Protein AF-A0A3A4UKY3-F1 (afdb_monomer)

Mean predicted aligned error: 6.94 Å

Solvent-accessible surface area (backbone atoms only — not comparable to full-atom values): 4841 Å² total; per-residue (Å²): 134,72,40,34,45,65,56,51,52,52,52,39,44,75,74,55,31,43,33,30,30,46,89,88,44,75,44,50,35,68,56,56,56,54,57,54,71,75,44,93,68,83,46,58,55,38,47,47,80,48,79,54,99,76,31,38,36,35,21,44,42,47,100,85,65,48,75,44,80,76,60,57,31,38,34,24,57,46,74,70,74,80,75,114

Radius of gyration: 12.24 Å; Cα contacts (8 Å, |Δi|>4): 139; chains: 1; bounding box: 30×27×33 Å

Sequence (84 aa):
MTTTYREALQHLYRQGYDILEDNGQTQPLQDALAVMSGSEDEGPEVVSEYEADGVQVITELDEEGYRKTPPLARVYKDEAYLRK

Secondary structure (DSSP, 8-state):
-PPPHHHHHHHHHHTT--EEEETTEEEEHHHHHHHTTT------S-EEEEEETTEEEEEEB-TTSPBPSS-SEEEESSGGGGG-

pLDDT: mean 77.95, std 10.89, range [49.38, 90.5]

Structure (mmCIF, N/CA/C/O backbone):
data_AF-A0A3A4UKY3-F1
#
_entry.id   AF-A0A3A4UKY3-F1
#
loop_
_atom_site.group_PDB
_atom_site.id
_atom_site.type_symbol
_atom_site.label_atom_id
_atom_site.label_alt_id
_atom_site.label_comp_id
_atom_site.label_asym_id
_atom_site.label_entity_id
_atom_site.label_seq_id
_atom_site.pdbx_PDB_ins_code
_atom_site.Cartn_x
_atom_site.Cartn_y
_atom_site.Cartn_z
_atom_site.occupancy
_atom_site.B_iso_or_equiv
_atom_site.auth_seq_id
_atom_site.auth_comp_id
_atom_site.auth_asym_id
_atom_site.auth_atom_id
_atom_site.pdbx_PDB_model_num
ATOM 1 N N . MET A 1 1 ? 11.935 -16.080 -4.640 1.00 49.38 1 MET A N 1
ATOM 2 C CA . MET A 1 1 ? 10.746 -15.636 -5.388 1.00 49.38 1 MET A CA 1
ATOM 3 C C . MET A 1 1 ? 10.726 -14.137 -5.239 1.00 49.38 1 MET A C 1
ATOM 5 O O . MET A 1 1 ? 10.646 -13.665 -4.114 1.00 49.38 1 MET A O 1
ATOM 9 N N . THR A 1 2 ? 10.998 -13.436 -6.328 1.00 58.78 2 THR A N 1
ATOM 10 C CA . THR A 1 2 ? 10.912 -11.983 -6.437 1.00 58.78 2 THR A CA 1
ATOM 11 C C . THR A 1 2 ? 9.435 -11.646 -6.621 1.00 58.78 2 THR A C 1
ATOM 13 O O . THR A 1 2 ? 8.786 -12.218 -7.492 1.00 58.78 2 THR A O 1
ATOM 16 N N . THR A 1 3 ? 8.872 -10.854 -5.711 1.00 72.31 3 THR A N 1
ATOM 17 C CA . THR A 1 3 ? 7.491 -10.364 -5.812 1.00 72.31 3 THR A CA 1
ATOM 18 C C . THR A 1 3 ? 7.568 -8.991 -6.450 1.00 72.31 3 THR A C 1
ATOM 20 O O . THR A 1 3 ? 8.395 -8.190 -6.021 1.00 72.31 3 THR A O 1
ATOM 23 N N . THR A 1 4 ? 6.728 -8.707 -7.441 1.00 77.94 4 THR A N 1
ATOM 24 C CA . THR A 1 4 ? 6.667 -7.367 -8.040 1.00 77.94 4 THR A CA 1
ATOM 25 C C . THR A 1 4 ? 5.942 -6.378 -7.127 1.00 77.94 4 THR A C 1
ATOM 27 O O . THR A 1 4 ? 5.122 -6.763 -6.286 1.00 77.94 4 THR A O 1
ATOM 30 N N . TYR A 1 5 ? 6.184 -5.077 -7.319 1.00 79.50 5 TYR A N 1
ATOM 31 C CA . TYR A 1 5 ? 5.472 -4.024 -6.583 1.00 79.50 5 TYR A CA 1
ATOM 32 C C . TYR A 1 5 ? 3.946 -4.191 -6.649 1.00 79.50 5 TYR A C 1
ATOM 34 O O . TYR A 1 5 ? 3.261 -4.159 -5.627 1.00 79.50 5 TYR A O 1
ATOM 42 N N . ARG A 1 6 ? 3.411 -4.475 -7.841 1.00 82.25 6 ARG A N 1
ATOM 43 C CA . ARG A 1 6 ? 1.979 -4.719 -8.052 1.00 82.25 6 ARG A CA 1
ATOM 44 C C . ARG A 1 6 ? 1.472 -5.933 -7.280 1.00 82.25 6 ARG A C 1
ATOM 46 O O . ARG A 1 6 ? 0.397 -5.867 -6.687 1.00 82.25 6 ARG A O 1
ATOM 53 N N . GLU A 1 7 ? 2.206 -7.041 -7.298 1.00 83.81 7 GLU A N 1
ATOM 54 C CA . GLU A 1 7 ? 1.808 -8.249 -6.572 1.00 83.81 7 GLU A CA 1
ATOM 55 C C . GLU A 1 7 ? 1.802 -8.024 -5.062 1.00 83.81 7 GLU A C 1
ATOM 57 O O . GLU A 1 7 ? 0.858 -8.459 -4.401 1.00 83.81 7 GLU A O 1
ATOM 62 N N . ALA A 1 8 ? 2.784 -7.292 -4.527 1.00 83.31 8 ALA A N 1
ATOM 63 C CA . ALA A 1 8 ? 2.792 -6.898 -3.122 1.00 83.31 8 ALA A CA 1
ATOM 64 C C . ALA A 1 8 ? 1.559 -6.045 -2.791 1.00 83.31 8 ALA A C 1
ATOM 66 O O . ALA A 1 8 ? 0.807 -6.368 -1.876 1.00 83.31 8 ALA A O 1
ATOM 67 N N . LEU A 1 9 ? 1.261 -5.021 -3.593 1.00 86.00 9 LEU A N 1
ATOM 68 C CA . LEU A 1 9 ? 0.061 -4.198 -3.412 1.00 86.00 9 LEU A CA 1
ATOM 69 C C . LEU A 1 9 ? -1.235 -5.020 -3.484 1.00 86.00 9 LEU A C 1
ATOM 71 O O . LEU A 1 9 ? -2.132 -4.848 -2.661 1.00 86.00 9 LEU A O 1
ATOM 75 N N . GLN A 1 10 ? -1.336 -5.961 -4.422 1.00 87.69 10 GLN A N 1
ATOM 76 C CA . GLN A 1 10 ? -2.501 -6.834 -4.553 1.00 87.69 10 GLN A CA 1
ATOM 77 C C . GLN A 1 10 ? -2.634 -7.796 -3.365 1.00 87.69 10 GLN A C 1
ATOM 79 O O . GLN A 1 10 ? -3.746 -8.084 -2.909 1.00 87.69 10 GLN A O 1
ATOM 84 N N . HIS A 1 11 ? -1.512 -8.303 -2.860 1.00 86.94 11 HIS A N 1
ATOM 85 C CA . HIS A 1 11 ? -1.465 -9.144 -1.675 1.00 86.94 11 HIS A CA 1
ATOM 86 C C . HIS A 1 11 ? -1.926 -8.370 -0.434 1.00 86.94 11 HIS A C 1
ATOM 88 O O . HIS A 1 11 ? -2.750 -8.872 0.328 1.00 86.94 11 HIS A O 1
ATOM 94 N N . LEU A 1 12 ? -1.484 -7.123 -0.281 1.00 87.81 12 LEU A N 1
ATOM 95 C CA . LEU A 1 12 ? -1.905 -6.225 0.792 1.00 87.81 12 LEU A CA 1
ATOM 96 C C . LEU A 1 12 ? -3.391 -5.878 0.696 1.00 87.81 12 LEU A C 1
ATOM 98 O O . LEU A 1 12 ? -4.110 -5.978 1.688 1.00 87.81 12 LEU A O 1
ATOM 102 N N . TYR A 1 13 ? -3.894 -5.587 -0.501 1.00 88.56 13 TYR A N 1
ATOM 103 C CA . TYR A 1 13 ? -5.322 -5.347 -0.704 1.00 88.56 13 TYR A CA 1
ATOM 104 C C . TYR A 1 13 ? -6.168 -6.543 -0.250 1.00 88.56 13 TYR A C 1
ATOM 106 O O . TYR A 1 13 ? -7.150 -6.402 0.476 1.00 88.56 13 TYR A O 1
ATOM 114 N N . ARG A 1 14 ? -5.727 -7.764 -0.576 1.00 88.69 14 ARG A N 1
ATOM 115 C CA . ARG A 1 14 ? -6.379 -9.003 -0.119 1.00 88.69 14 ARG A CA 1
ATOM 116 C C . ARG A 1 14 ? -6.289 -9.235 1.389 1.00 88.69 14 ARG A C 1
ATOM 118 O O . ARG A 1 14 ? -7.138 -9.933 1.935 1.00 88.69 14 ARG A O 1
ATOM 125 N N . GLN A 1 15 ? -5.288 -8.668 2.053 1.00 87.25 15 GLN A N 1
ATOM 126 C CA . GLN A 1 15 ? -5.146 -8.704 3.509 1.00 87.25 15 GLN A CA 1
ATOM 127 C C . GLN A 1 15 ? -5.991 -7.637 4.227 1.00 87.25 15 GLN A C 1
ATOM 129 O O . GLN A 1 15 ? -6.012 -7.612 5.459 1.00 87.25 15 GLN A O 1
ATOM 134 N N . GLY A 1 16 ? -6.700 -6.779 3.485 1.00 88.06 16 GLY A N 1
ATOM 135 C CA . GLY A 1 16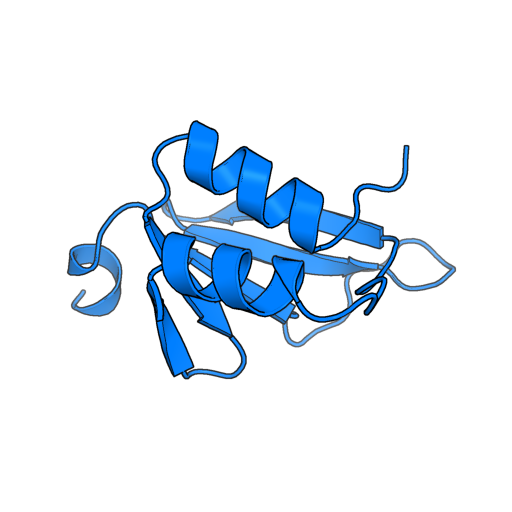 ? -7.536 -5.712 4.037 1.00 88.06 16 GLY A CA 1
ATOM 136 C C . GLY A 1 16 ? -6.798 -4.389 4.231 1.00 88.06 16 GLY A C 1
ATOM 137 O O . GLY A 1 16 ? -7.181 -3.606 5.095 1.00 88.06 16 GLY A O 1
ATOM 138 N N . TYR A 1 17 ? -5.718 -4.159 3.482 1.00 89.00 17 TYR A N 1
ATOM 139 C CA . TYR A 1 17 ? -5.122 -2.834 3.366 1.00 89.00 17 TYR A CA 1
ATOM 140 C C . TYR A 1 17 ? -5.837 -2.034 2.281 1.00 89.00 17 TYR A C 1
ATOM 142 O O . TYR A 1 17 ? -6.106 -2.570 1.210 1.00 89.00 17 TYR A O 1
ATOM 150 N N .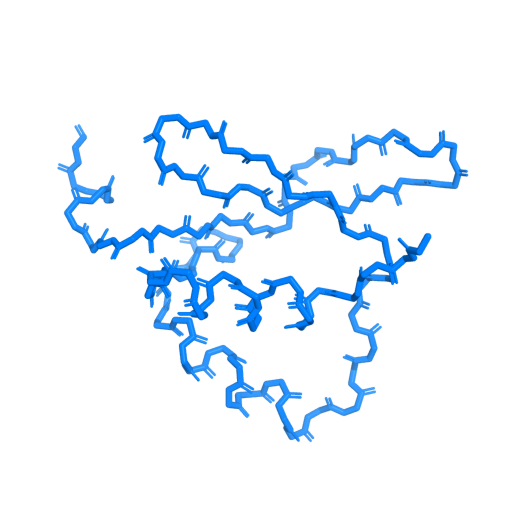 ASP A 1 18 ? -6.115 -0.760 2.542 1.00 90.00 18 ASP A N 1
ATOM 151 C CA . ASP A 1 18 ? -6.962 0.051 1.659 1.00 90.00 18 ASP A CA 1
ATOM 152 C C . ASP A 1 18 ? -6.292 1.349 1.205 1.00 90.00 18 ASP A C 1
ATOM 154 O O . ASP A 1 18 ? -6.674 1.912 0.185 1.00 90.00 18 ASP A O 1
ATOM 158 N N . ILE A 1 19 ? -5.253 1.810 1.906 1.00 90.50 19 ILE A N 1
ATOM 159 C CA . ILE A 1 19 ? -4.601 3.092 1.623 1.00 90.50 19 ILE A CA 1
ATOM 160 C C . ILE A 1 19 ? -3.140 2.871 1.265 1.00 90.50 19 ILE A C 1
ATOM 162 O O . ILE A 1 19 ? -2.411 2.249 2.030 1.00 90.50 19 ILE A O 1
ATOM 166 N N . LEU A 1 20 ? -2.709 3.417 0.134 1.00 90.00 20 LEU A N 1
ATOM 167 C CA . LEU A 1 20 ? -1.325 3.473 -0.319 1.00 90.00 20 LEU A CA 1
ATOM 168 C C . LEU A 1 20 ? -0.780 4.892 -0.132 1.00 90.00 20 LEU A C 1
ATOM 170 O O . LEU A 1 20 ? -1.384 5.844 -0.606 1.00 90.00 20 LEU A O 1
ATOM 174 N N . GLU A 1 21 ? 0.368 5.035 0.512 1.00 88.62 21 GLU A N 1
ATOM 175 C CA . GLU A 1 21 ? 1.197 6.237 0.527 1.00 88.62 21 GLU A CA 1
ATOM 176 C C . GLU A 1 21 ? 2.419 6.004 -0.353 1.00 88.62 21 GLU A C 1
ATOM 178 O O . GLU A 1 21 ? 3.322 5.254 0.019 1.00 88.62 21 GLU A O 1
ATOM 183 N N . ASP A 1 22 ? 2.447 6.666 -1.499 1.00 85.12 22 ASP A N 1
ATOM 184 C CA . ASP A 1 22 ? 3.558 6.660 -2.443 1.00 85.12 22 ASP A CA 1
ATOM 185 C C . ASP A 1 22 ? 4.166 8.066 -2.483 1.00 85.12 22 ASP A C 1
ATOM 187 O O . ASP A 1 22 ? 3.454 9.050 -2.681 1.00 85.12 22 ASP A O 1
ATOM 191 N N . ASN A 1 23 ? 5.468 8.189 -2.206 1.00 80.50 23 ASN A N 1
ATOM 192 C CA . ASN A 1 23 ? 6.173 9.482 -2.187 1.00 80.50 23 ASN A CA 1
ATOM 193 C C . ASN A 1 23 ? 5.492 10.587 -1.338 1.00 80.50 23 ASN A C 1
ATOM 195 O O . ASN A 1 23 ? 5.583 11.778 -1.640 1.00 80.50 23 ASN A O 1
ATOM 199 N N . GLY A 1 24 ? 4.811 10.207 -0.250 1.00 81.31 24 GLY A N 1
ATOM 200 C CA . GLY A 1 24 ? 4.081 11.130 0.629 1.00 81.31 24 GLY A CA 1
ATOM 201 C C . GLY A 1 24 ? 2.693 11.542 0.120 1.00 81.31 24 GLY A C 1
ATOM 202 O O . GLY A 1 24 ? 2.014 12.330 0.779 1.00 81.31 24 GLY A O 1
ATOM 203 N N . G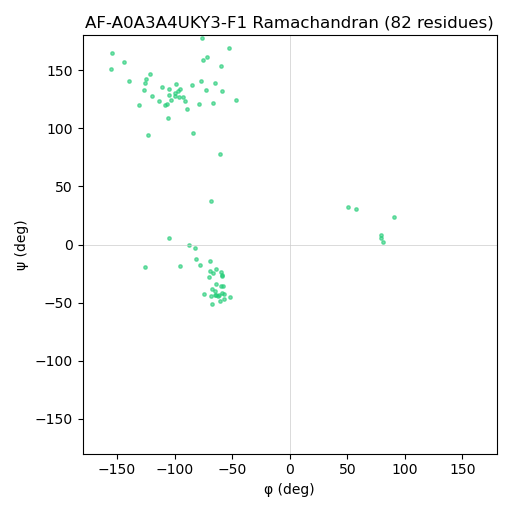LN A 1 25 ? 2.248 11.011 -1.019 1.00 84.56 25 GLN A N 1
ATOM 204 C CA . GLN A 1 25 ? 0.872 11.122 -1.484 1.00 84.56 25 GLN A CA 1
ATOM 205 C C . GLN A 1 25 ? 0.087 9.882 -1.080 1.00 84.56 25 GLN A C 1
ATOM 207 O O . GLN A 1 25 ? 0.487 8.762 -1.376 1.00 84.56 25 GLN A O 1
ATOM 212 N N . THR A 1 26 ? -1.050 10.088 -0.421 1.00 88.44 26 THR A N 1
ATOM 213 C CA . THR A 1 26 ? -1.958 9.010 -0.034 1.00 88.44 26 THR A CA 1
ATOM 214 C C . THR A 1 26 ? -3.077 8.871 -1.056 1.00 88.44 26 THR A C 1
ATOM 216 O O . THR A 1 26 ? -3.702 9.852 -1.459 1.00 88.44 26 THR A O 1
ATOM 219 N N . GLN A 1 27 ? -3.325 7.643 -1.488 1.00 89.25 27 GLN A N 1
ATOM 220 C CA . GLN A 1 27 ? -4.392 7.290 -2.413 1.00 89.25 27 GLN A CA 1
ATOM 221 C C . GLN A 1 27 ? -4.985 5.924 -2.051 1.00 89.25 27 GLN A C 1
ATOM 223 O O . GLN A 1 27 ? -4.313 5.109 -1.416 1.00 89.25 27 GLN A O 1
ATOM 228 N N . PRO A 1 28 ? -6.231 5.630 -2.453 1.00 90.44 28 PRO A N 1
ATOM 229 C CA . PRO A 1 28 ? -6.790 4.298 -2.286 1.00 90.44 28 PRO A CA 1
ATOM 230 C C . PRO A 1 28 ? -5.925 3.259 -3.009 1.00 90.44 28 PRO A C 1
ATOM 232 O O . PRO A 1 28 ? -5.591 3.416 -4.185 1.00 90.44 28 PRO A O 1
ATOM 235 N N . LEU A 1 29 ? -5.595 2.165 -2.329 1.00 88.88 29 LEU A N 1
ATOM 236 C CA . LEU A 1 29 ? -4.812 1.057 -2.871 1.00 88.88 29 LEU A CA 1
ATOM 237 C C . LEU A 1 29 ? -5.482 0.461 -4.115 1.00 88.88 29 LEU A C 1
ATOM 239 O O . LEU A 1 29 ? -4.809 0.118 -5.085 1.00 88.88 29 LEU A O 1
ATOM 243 N N . GLN A 1 30 ? -6.817 0.412 -4.124 1.00 88.69 30 GLN A N 1
ATOM 244 C CA . GLN A 1 30 ? -7.601 0.010 -5.294 1.00 88.69 30 GLN A CA 1
ATOM 245 C C . GLN A 1 30 ? -7.359 0.910 -6.518 1.00 88.69 30 GLN A C 1
ATOM 247 O O . GLN A 1 30 ? -7.342 0.418 -7.643 1.00 88.69 30 GLN A O 1
ATOM 252 N N . ASP A 1 31 ? -7.158 2.213 -6.303 1.00 88.94 31 ASP A N 1
ATOM 253 C CA . ASP A 1 31 ? -6.945 3.195 -7.367 1.00 88.94 31 ASP A CA 1
ATOM 254 C C . ASP A 1 31 ? -5.533 3.038 -7.936 1.00 88.94 31 ASP A C 1
ATOM 256 O O . ASP A 1 31 ? -5.354 2.931 -9.146 1.00 88.94 31 ASP A O 1
ATOM 260 N N . ALA A 1 32 ? -4.543 2.850 -7.056 1.00 85.81 32 ALA A N 1
ATOM 261 C CA . ALA A 1 32 ? -3.179 2.514 -7.456 1.00 85.81 32 ALA A CA 1
ATOM 262 C C . ALA A 1 32 ? -3.119 1.233 -8.311 1.00 85.81 32 ALA A C 1
ATOM 264 O O . ALA A 1 32 ? -2.517 1.224 -9.385 1.00 85.81 32 ALA A O 1
ATOM 265 N N . LEU A 1 33 ? -3.799 0.164 -7.881 1.00 86.12 33 LEU A N 1
ATOM 266 C CA . LEU A 1 33 ? -3.881 -1.100 -8.624 1.00 86.12 33 LEU A CA 1
ATOM 267 C C . LEU A 1 33 ? -4.603 -0.956 -9.975 1.00 86.12 33 LEU A C 1
ATOM 269 O O . LEU A 1 33 ? -4.258 -1.647 -10.942 1.00 86.12 33 LEU A O 1
ATOM 273 N N . ALA A 1 34 ? -5.602 -0.073 -10.054 1.00 85.12 34 ALA A N 1
ATOM 274 C CA . ALA A 1 34 ? -6.307 0.228 -11.294 1.00 85.12 34 ALA A CA 1
ATOM 275 C C . ALA A 1 34 ? -5.401 0.974 -12.286 1.00 85.12 34 ALA A C 1
ATOM 277 O O . ALA A 1 34 ? -5.340 0.587 -13.454 1.00 85.12 34 ALA A O 1
ATOM 278 N N . VAL A 1 35 ? -4.638 1.969 -11.818 1.00 81.81 35 VAL A N 1
ATOM 279 C CA . VAL A 1 35 ? -3.656 2.708 -12.632 1.00 81.81 35 VAL A CA 1
ATOM 280 C C . VAL A 1 35 ? -2.566 1.768 -13.160 1.00 81.81 35 VAL A C 1
ATOM 282 O O . VAL A 1 35 ? -2.262 1.779 -14.351 1.00 81.81 35 VAL A O 1
ATOM 285 N N . MET A 1 36 ? -2.052 0.871 -12.314 1.00 74.06 36 MET A N 1
ATOM 286 C CA . MET A 1 36 ? -1.036 -0.124 -12.694 1.00 74.06 36 MET A CA 1
ATOM 287 C C . MET A 1 36 ? -1.541 -1.213 -13.646 1.00 74.06 36 MET A C 1
ATOM 289 O O . MET A 1 36 ? -0.744 -1.944 -14.220 1.00 74.06 36 MET A O 1
ATOM 293 N N . SER A 1 37 ? -2.855 -1.366 -13.825 1.00 66.94 37 SER A N 1
ATOM 294 C CA . SER A 1 37 ? -3.384 -2.309 -14.818 1.00 66.94 37 SER A CA 1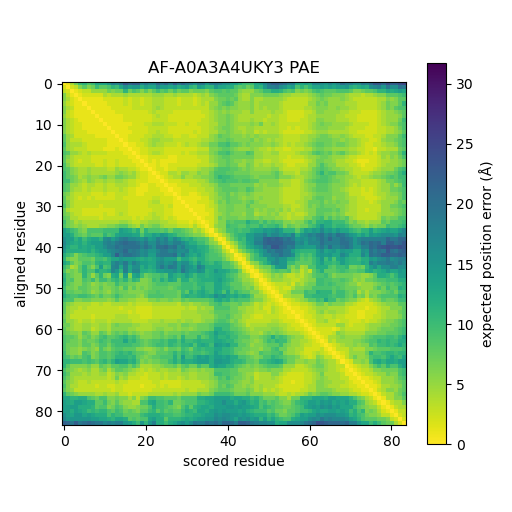
ATOM 295 C C . SER A 1 37 ? -3.306 -1.765 -16.249 1.00 66.94 37 SER A C 1
ATOM 297 O O . SER A 1 37 ? -3.419 -2.551 -17.186 1.00 66.94 37 SER A O 1
ATOM 299 N N . GLY A 1 38 ? -3.132 -0.449 -16.421 1.00 56.84 38 GLY A N 1
ATOM 300 C CA . GLY A 1 38 ? -3.024 0.205 -17.730 1.00 56.84 38 GLY A CA 1
ATOM 301 C C . GLY A 1 38 ? -1.591 0.417 -18.221 1.00 56.84 38 GLY A C 1
ATOM 302 O O . GLY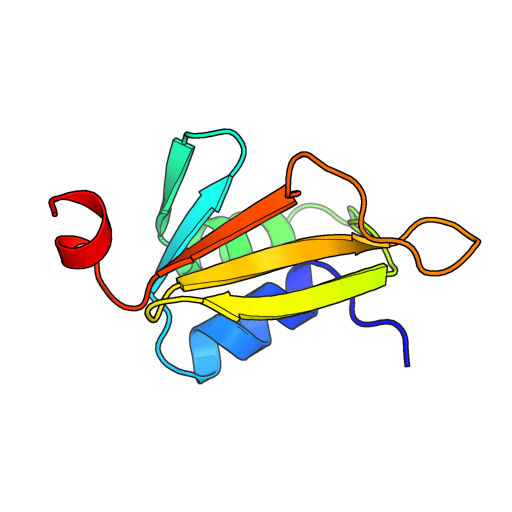 A 1 38 ? -1.392 0.612 -19.418 1.00 56.84 38 GLY A O 1
ATOM 303 N N . SER A 1 39 ? -0.610 0.359 -17.322 1.00 56.56 39 SER A N 1
ATOM 304 C CA . SER A 1 39 ? 0.806 0.501 -17.649 1.00 56.56 39 SER A CA 1
ATOM 305 C C . SER A 1 39 ? 1.479 -0.859 -17.499 1.00 56.56 39 SER A C 1
ATOM 307 O O . SER A 1 39 ? 1.489 -1.417 -16.406 1.00 56.56 39 SER A O 1
ATOM 309 N N . GLU A 1 40 ? 2.071 -1.387 -18.571 1.00 54.78 40 GLU A N 1
ATOM 310 C CA . GLU A 1 40 ? 3.015 -2.522 -18.541 1.00 54.78 40 GLU A CA 1
ATOM 311 C C . GLU A 1 40 ? 4.341 -2.126 -17.854 1.00 54.78 40 GLU A C 1
ATOM 313 O O . GLU A 1 40 ? 5.423 -2.500 -18.289 1.00 54.78 40 GLU A O 1
ATOM 318 N N . ASP A 1 41 ? 4.266 -1.305 -16.807 1.00 52.19 41 ASP A N 1
ATOM 319 C CA . ASP A 1 41 ? 5.415 -0.921 -16.008 1.00 52.19 41 ASP A CA 1
ATOM 320 C C . ASP A 1 41 ? 5.612 -2.041 -14.988 1.00 52.19 41 ASP A C 1
ATOM 322 O O . ASP A 1 41 ? 4.917 -2.137 -13.968 1.00 52.19 41 ASP A O 1
ATOM 326 N N . GLU A 1 42 ? 6.505 -2.964 -15.340 1.00 56.00 42 GLU A N 1
ATOM 327 C CA . GLU A 1 42 ? 7.117 -3.924 -14.431 1.00 56.00 42 GLU A CA 1
ATOM 328 C C . GLU A 1 42 ? 7.874 -3.125 -13.363 1.00 56.00 42 GLU A C 1
ATOM 330 O O . GLU A 1 42 ? 9.085 -2.928 -13.435 1.00 56.00 42 GLU A O 1
ATOM 335 N N . GLY A 1 43 ? 7.129 -2.583 -12.394 1.00 59.81 43 GLY A N 1
ATOM 336 C CA . GLY A 1 43 ? 7.693 -1.925 -11.224 1.00 59.81 43 GLY A CA 1
ATOM 337 C C . GLY A 1 43 ? 8.708 -2.839 -10.526 1.00 59.81 43 GLY A C 1
ATOM 338 O O . GLY A 1 43 ? 8.772 -4.033 -10.821 1.00 59.81 43 GLY A O 1
ATOM 339 N N . PRO A 1 44 ? 9.485 -2.312 -9.571 1.00 60.44 44 PRO A N 1
ATOM 340 C CA . PRO A 1 44 ? 10.687 -2.965 -9.061 1.00 60.44 44 PRO A CA 1
ATOM 341 C C . PRO A 1 44 ? 10.467 -4.449 -8.743 1.00 60.44 44 PRO A C 1
ATOM 343 O O . PRO A 1 44 ? 9.566 -4.807 -7.978 1.00 60.44 44 PRO A O 1
ATOM 346 N N . GLU A 1 45 ? 11.294 -5.304 -9.357 1.00 61.66 45 GLU A N 1
ATOM 347 C CA . GLU A 1 45 ? 11.162 -6.767 -9.301 1.00 61.66 45 GLU A CA 1
ATOM 348 C C . GLU A 1 45 ? 11.351 -7.324 -7.887 1.00 61.66 45 GLU A C 1
ATOM 350 O O . GLU A 1 45 ? 10.904 -8.431 -7.592 1.00 61.66 45 GLU A O 1
ATOM 355 N N . VAL A 1 46 ? 12.014 -6.583 -6.994 1.00 60.34 46 VAL A N 1
ATOM 356 C CA . VAL A 1 46 ? 12.318 -7.055 -5.644 1.00 60.34 46 VAL A CA 1
ATOM 357 C C . VAL A 1 46 ? 11.750 -6.107 -4.602 1.00 60.34 46 VAL A C 1
ATOM 359 O O . VAL A 1 46 ? 12.398 -5.142 -4.198 1.00 60.34 46 VAL A O 1
ATOM 362 N N . VAL A 1 47 ? 10.547 -6.419 -4.121 1.00 68.06 47 VAL A N 1
ATOM 363 C CA . VAL A 1 47 ? 9.956 -5.741 -2.965 1.00 68.06 47 VAL A CA 1
ATOM 364 C C . VAL A 1 47 ? 9.993 -6.596 -1.702 1.00 68.06 47 VAL A C 1
ATOM 366 O O . VAL A 1 47 ? 9.653 -7.778 -1.707 1.00 68.06 47 VAL A O 1
ATOM 369 N N . SER A 1 48 ? 10.407 -5.983 -0.592 1.00 67.81 48 SER A N 1
ATOM 370 C CA . SER A 1 48 ? 10.264 -6.554 0.750 1.00 67.81 48 SER A CA 1
ATOM 371 C C . SER A 1 48 ? 9.107 -5.871 1.469 1.00 67.81 48 SER A C 1
ATOM 373 O O . SER A 1 48 ? 9.097 -4.648 1.602 1.00 67.81 48 SER A O 1
ATOM 375 N N . GLU A 1 49 ? 8.153 -6.679 1.928 1.00 75.75 49 GLU A N 1
ATOM 376 C CA . GLU A 1 49 ? 7.048 -6.273 2.795 1.00 75.75 49 GLU A CA 1
ATOM 377 C C . GLU A 1 49 ? 7.460 -6.490 4.260 1.00 75.75 49 GLU A C 1
ATOM 379 O O . GLU A 1 49 ? 7.874 -7.592 4.636 1.00 75.75 49 GLU A O 1
ATOM 384 N N . TYR A 1 50 ? 7.348 -5.470 5.110 1.00 77.94 50 TYR A N 1
ATOM 385 C CA . TYR A 1 50 ? 7.434 -5.666 6.560 1.00 77.94 50 TYR A CA 1
ATOM 386 C C . TYR A 1 50 ? 6.417 -4.808 7.310 1.00 77.94 50 TYR A C 1
ATOM 388 O O . TYR A 1 50 ? 6.205 -3.641 6.967 1.00 77.94 50 TYR A O 1
ATOM 396 N N . GLU A 1 51 ? 5.823 -5.396 8.353 1.00 78.69 51 GLU A N 1
ATOM 397 C CA . GLU A 1 51 ? 4.799 -4.737 9.160 1.00 78.69 51 GLU A CA 1
ATOM 398 C C . GLU A 1 51 ? 5.483 -4.012 10.315 1.00 78.69 51 GLU A C 1
ATOM 400 O O . GLU A 1 51 ? 6.218 -4.613 11.103 1.00 78.69 51 GLU A O 1
ATOM 405 N N . ALA A 1 52 ? 5.244 -2.711 10.423 1.00 73.19 52 ALA A N 1
ATOM 406 C CA . ALA A 1 52 ? 5.640 -1.913 11.570 1.00 73.19 52 ALA A CA 1
ATOM 407 C C . ALA A 1 52 ? 4.434 -1.099 12.035 1.00 73.19 52 ALA A C 1
ATOM 409 O O . ALA A 1 52 ? 3.888 -0.311 11.271 1.00 73.19 52 ALA A O 1
ATOM 410 N N . ASP A 1 53 ? 4.007 -1.301 13.283 1.00 75.94 53 ASP A N 1
ATO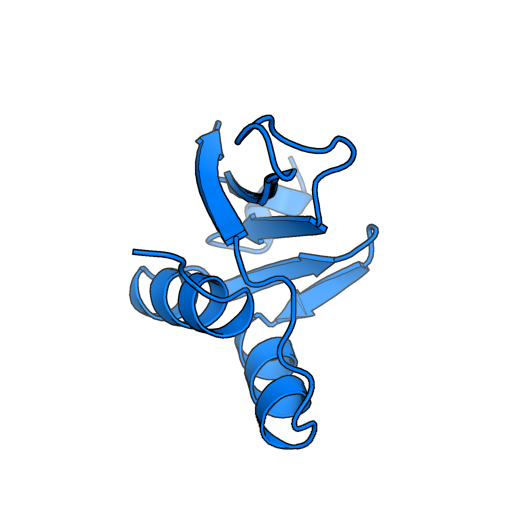M 411 C CA . ASP A 1 53 ? 2.900 -0.547 13.893 1.00 75.94 53 ASP A CA 1
ATOM 412 C C . ASP A 1 53 ? 1.564 -0.636 13.111 1.00 75.94 53 ASP A C 1
ATOM 414 O O . ASP A 1 53 ? 0.747 0.281 13.108 1.00 75.94 53 ASP A O 1
ATOM 418 N N . GLY A 1 54 ? 1.329 -1.759 12.417 1.00 75.25 54 GLY A N 1
ATOM 419 C CA . GLY A 1 54 ? 0.152 -1.955 11.557 1.00 75.25 54 GLY A CA 1
ATOM 420 C C . GLY A 1 54 ? 0.251 -1.296 10.174 1.00 75.25 54 GLY A C 1
ATOM 421 O O . GLY A 1 54 ? -0.714 -1.337 9.410 1.00 75.25 54 GLY A O 1
ATOM 422 N N . VAL A 1 55 ? 1.412 -0.729 9.839 1.00 84.19 55 VAL A N 1
ATOM 423 C CA . VAL A 1 55 ? 1.750 -0.185 8.521 1.00 84.19 55 VAL A CA 1
ATOM 424 C C . VAL A 1 55 ? 2.590 -1.204 7.767 1.00 84.19 55 VAL A C 1
ATOM 426 O O . VAL A 1 55 ? 3.610 -1.668 8.277 1.00 84.19 55 VAL A O 1
ATOM 429 N N . GLN A 1 56 ? 2.186 -1.533 6.544 1.00 86.88 56 GLN A N 1
ATOM 430 C CA . GLN A 1 56 ? 2.991 -2.355 5.647 1.00 86.88 56 GLN A CA 1
ATOM 431 C C . GLN A 1 56 ? 3.903 -1.467 4.822 1.00 86.88 56 GLN A C 1
ATOM 433 O O . GLN A 1 56 ? 3.441 -0.637 4.049 1.00 86.88 56 GLN A O 1
ATOM 438 N N . VAL A 1 57 ? 5.209 -1.622 4.992 1.00 86.69 57 VAL A N 1
ATOM 439 C CA . VAL A 1 57 ? 6.193 -0.842 4.242 1.00 86.69 57 VAL A CA 1
ATOM 440 C C . VAL A 1 57 ? 6.718 -1.685 3.095 1.00 86.69 57 VAL A C 1
ATOM 442 O O . VAL A 1 57 ? 7.134 -2.825 3.299 1.00 86.69 57 VAL A O 1
ATOM 445 N N . ILE A 1 58 ? 6.712 -1.099 1.902 1.00 85.69 58 ILE A N 1
ATOM 446 C CA . ILE A 1 58 ? 7.228 -1.700 0.683 1.00 85.69 58 ILE A CA 1
ATOM 447 C C . ILE A 1 58 ? 8.541 -1.008 0.327 1.00 85.69 58 ILE A C 1
ATOM 449 O O . ILE A 1 58 ? 8.593 0.208 0.130 1.00 85.69 58 ILE A O 1
ATOM 453 N N . THR A 1 59 ? 9.617 -1.784 0.247 1.00 83.88 59 THR A N 1
ATOM 454 C CA . THR A 1 59 ? 10.956 -1.281 -0.096 1.00 83.88 59 THR A CA 1
ATOM 455 C C . THR A 1 59 ? 11.536 -2.046 -1.269 1.00 83.88 59 THR A C 1
ATOM 457 O O . THR A 1 59 ? 11.452 -3.274 -1.271 1.00 83.88 59 THR A O 1
ATOM 460 N N . GLU A 1 60 ? 12.196 -1.341 -2.187 1.00 82.38 60 GLU A N 1
ATOM 461 C CA . GLU A 1 60 ? 13.076 -1.966 -3.176 1.00 82.38 60 GLU A CA 1
ATOM 462 C C . GLU A 1 60 ? 14.267 -2.617 -2.462 1.00 82.38 60 GLU A C 1
ATOM 464 O O . GLU A 1 60 ? 14.819 -2.049 -1.509 1.00 82.38 60 GLU A O 1
ATOM 469 N N . LEU A 1 61 ? 14.658 -3.806 -2.911 1.00 78.75 61 LEU A N 1
ATOM 470 C CA . LEU A 1 61 ? 15.937 -4.401 -2.548 1.00 78.75 61 LEU A CA 1
ATOM 471 C C . LEU A 1 61 ? 16.954 -4.161 -3.665 1.00 7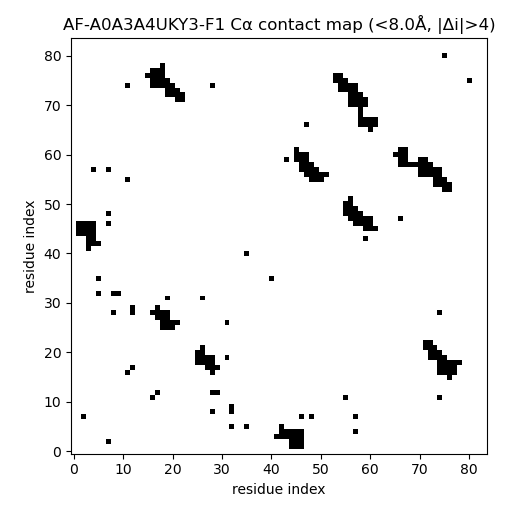8.75 61 LEU A C 1
ATOM 473 O O . LEU A 1 61 ? 16.630 -4.289 -4.842 1.00 78.75 61 LEU A O 1
ATOM 477 N N . ASP A 1 62 ? 18.183 -3.828 -3.285 1.00 78.94 62 ASP A N 1
ATOM 478 C CA . ASP A 1 62 ? 19.303 -3.722 -4.222 1.00 78.94 62 ASP A CA 1
ATOM 479 C C . ASP A 1 62 ? 19.832 -5.112 -4.649 1.00 78.94 62 ASP A C 1
ATOM 481 O O . ASP A 1 62 ? 19.355 -6.134 -4.149 1.00 78.94 62 ASP A O 1
ATOM 485 N N . GLU A 1 63 ? 20.834 -5.179 -5.536 1.00 76.06 63 GLU A N 1
ATOM 486 C CA . GLU A 1 63 ? 21.398 -6.439 -6.063 1.00 76.06 63 GLU A CA 1
ATOM 487 C C . GLU A 1 63 ? 21.951 -7.352 -4.952 1.00 76.06 63 GLU A C 1
ATOM 489 O O . GLU A 1 63 ? 21.972 -8.577 -5.070 1.00 76.06 63 GLU A O 1
ATOM 494 N N . GLU A 1 64 ? 22.355 -6.751 -3.834 1.00 80.12 64 GLU A N 1
ATOM 495 C CA . GLU A 1 64 ? 22.843 -7.431 -2.633 1.00 80.12 64 GLU A CA 1
ATOM 496 C C . GLU A 1 64 ? 21.720 -7.822 -1.644 1.00 80.12 64 GLU A C 1
ATOM 498 O O . GLU A 1 64 ? 21.984 -8.398 -0.587 1.00 80.12 64 GLU A O 1
ATOM 503 N N . GLY A 1 65 ? 20.455 -7.514 -1.952 1.00 73.56 65 GLY A N 1
ATOM 504 C CA . GLY A 1 65 ? 19.296 -7.799 -1.099 1.00 73.56 65 GLY A CA 1
ATOM 505 C C . GLY A 1 65 ? 19.097 -6.813 0.059 1.00 73.56 65 GLY A C 1
ATOM 506 O O . GLY A 1 65 ? 18.251 -7.042 0.928 1.00 73.56 65 GLY A O 1
ATOM 507 N N . TYR A 1 66 ? 19.861 -5.717 0.100 1.00 77.81 66 TYR A N 1
ATOM 508 C CA . TYR A 1 66 ? 19.689 -4.658 1.095 1.00 77.81 66 TYR A CA 1
ATOM 509 C C . TYR A 1 66 ? 18.495 -3.767 0.759 1.00 77.81 66 TYR A C 1
ATOM 511 O O . TYR A 1 66 ? 18.274 -3.409 -0.395 1.00 77.81 66 TYR A O 1
ATOM 519 N N . ARG A 1 67 ? 17.747 -3.363 1.791 1.00 78.56 67 ARG A N 1
ATOM 520 C CA . ARG A 1 67 ? 16.624 -2.428 1.653 1.00 78.56 67 ARG A CA 1
ATOM 521 C C . ARG A 1 67 ? 17.140 -1.054 1.246 1.00 78.56 67 ARG A C 1
ATOM 523 O O . ARG A 1 67 ? 17.906 -0.442 1.994 1.00 78.56 67 ARG A O 1
ATOM 530 N N . LYS A 1 68 ? 16.665 -0.544 0.114 1.00 74.44 68 LYS A N 1
ATOM 531 C CA . LYS A 1 68 ? 16.856 0.856 -0.254 1.00 74.44 68 LYS A CA 1
ATOM 532 C C . LYS A 1 68 ? 15.975 1.742 0.618 1.00 74.44 68 LYS A C 1
ATOM 534 O O . LYS A 1 68 ? 14.796 1.471 0.840 1.00 74.44 68 LYS A O 1
ATOM 539 N N . THR A 1 69 ? 16.586 2.798 1.140 1.00 72.94 69 THR A N 1
ATOM 540 C CA . THR A 1 69 ? 15.900 3.889 1.835 1.00 72.94 69 THR A CA 1
ATOM 541 C C . THR A 1 69 ? 15.992 5.144 0.970 1.00 72.94 69 THR A C 1
ATOM 543 O O . THR A 1 69 ? 17.099 5.446 0.517 1.00 72.94 69 THR A O 1
ATOM 546 N N . PRO A 1 70 ? 14.909 5.916 0.783 1.00 75.81 70 PRO A N 1
ATOM 547 C CA . PRO A 1 70 ? 13.584 5.785 1.405 1.00 75.81 70 PRO A CA 1
ATOM 548 C C . PRO A 1 70 ? 12.768 4.580 0.892 1.00 75.81 70 PRO A C 1
ATOM 550 O O . PRO A 1 70 ? 13.103 4.029 -0.153 1.00 75.81 70 PRO A O 1
ATOM 553 N N . PRO A 1 71 ? 11.729 4.139 1.636 1.00 82.69 71 PRO A N 1
ATOM 554 C CA . PRO A 1 71 ? 10.801 3.127 1.138 1.00 82.69 71 PRO A CA 1
ATOM 555 C C . PRO A 1 71 ? 10.112 3.604 -0.143 1.00 82.69 71 PRO A C 1
ATOM 557 O O . PRO A 1 71 ? 9.931 4.806 -0.328 1.00 82.69 71 PRO A O 1
ATOM 560 N N . LEU A 1 72 ? 9.695 2.657 -0.986 1.00 84.00 72 LEU A N 1
ATOM 561 C CA . LEU A 1 72 ? 8.911 2.959 -2.185 1.00 84.00 72 LEU A CA 1
ATOM 562 C C . LEU A 1 72 ? 7.532 3.472 -1.781 1.00 84.00 72 LEU A C 1
ATOM 564 O O . LEU A 1 72 ? 7.104 4.539 -2.208 1.00 84.00 72 LEU A O 1
ATOM 568 N N . ALA A 1 73 ? 6.871 2.718 -0.902 1.00 86.69 73 ALA A N 1
ATOM 569 C CA . ALA A 1 73 ? 5.547 3.059 -0.430 1.00 86.69 73 ALA A CA 1
ATOM 570 C C . ALA A 1 73 ? 5.236 2.472 0.942 1.00 86.69 73 ALA A C 1
ATOM 572 O O . ALA A 1 73 ? 5.905 1.564 1.444 1.00 86.69 73 ALA A O 1
ATOM 573 N N . ARG A 1 74 ? 4.182 3.002 1.552 1.00 88.44 74 ARG A N 1
ATOM 574 C CA . ARG A 1 74 ? 3.592 2.500 2.790 1.00 88.44 74 ARG A CA 1
ATOM 575 C C . ARG A 1 74 ? 2.124 2.221 2.566 1.00 88.44 74 ARG A C 1
ATOM 577 O O . ARG A 1 74 ? 1.455 2.964 1.868 1.00 88.44 74 ARG A O 1
ATOM 584 N N . VAL A 1 75 ? 1.613 1.163 3.163 1.00 89.69 75 VAL A N 1
ATOM 585 C CA . VAL A 1 75 ? 0.237 0.726 2.983 1.00 89.69 75 VAL A CA 1
ATOM 586 C C . VAL A 1 75 ? -0.417 0.583 4.344 1.00 89.69 75 VAL A C 1
ATOM 588 O O . VAL A 1 75 ? 0.148 -0.011 5.265 1.00 89.69 75 VAL A O 1
ATOM 591 N N . TYR A 1 76 ? -1.621 1.123 4.474 1.00 88.69 76 TYR A N 1
ATOM 592 C CA . TYR A 1 76 ? -2.358 1.207 5.726 1.00 88.69 76 TYR A CA 1
ATOM 593 C C . TYR A 1 76 ? -3.704 0.492 5.607 1.00 88.69 76 TYR A C 1
ATOM 595 O O . TYR A 1 76 ? -4.334 0.484 4.546 1.00 88.69 76 TYR A O 1
ATOM 603 N N . LYS A 1 77 ? -4.150 -0.107 6.716 1.00 85.94 77 LYS A N 1
ATOM 604 C CA . LYS A 1 77 ? -5.467 -0.760 6.801 1.00 85.94 77 LYS A CA 1
ATOM 605 C C . LYS A 1 77 ? -6.631 0.223 6.779 1.00 85.94 77 LYS A C 1
ATOM 607 O O . LYS A 1 77 ? -7.709 -0.143 6.341 1.00 85.94 77 LYS A O 1
ATOM 612 N N . ASP A 1 78 ? -6.417 1.449 7.246 1.00 77.75 78 ASP A N 1
ATOM 613 C CA . ASP A 1 78 ? -7.462 2.466 7.354 1.00 77.75 78 ASP A CA 1
ATOM 614 C C . ASP A 1 78 ? -6.853 3.878 7.326 1.00 77.75 78 ASP A C 1
ATOM 616 O O . ASP A 1 78 ? -5.723 4.074 7.786 1.00 77.75 78 ASP A O 1
ATOM 620 N N . GLU A 1 79 ? -7.601 4.874 6.840 1.00 69.06 79 GLU A N 1
ATOM 621 C CA . GLU A 1 79 ? -7.192 6.290 6.865 1.00 69.06 79 GLU A CA 1
ATOM 622 C C . GLU A 1 79 ? -6.937 6.815 8.288 1.00 69.06 79 GLU A C 1
ATOM 624 O O . GLU A 1 79 ? -6.183 7.772 8.474 1.00 69.06 79 GLU A O 1
ATOM 629 N N . ALA A 1 80 ? -7.524 6.197 9.317 1.00 69.31 80 ALA A N 1
ATOM 630 C CA . ALA A 1 80 ? -7.296 6.556 10.712 1.00 69.31 80 ALA A CA 1
A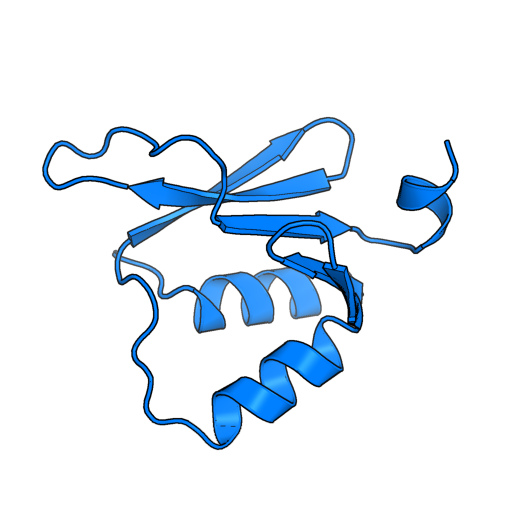TOM 631 C C . ALA A 1 80 ? -5.821 6.443 11.125 1.00 69.31 80 ALA A C 1
ATOM 633 O O . ALA A 1 80 ? -5.386 7.184 12.008 1.00 69.31 80 ALA A O 1
ATOM 634 N N . TYR A 1 81 ? -5.038 5.574 10.473 1.00 68.62 81 TYR A N 1
ATOM 635 C CA . TYR A 1 81 ? -3.601 5.448 10.733 1.00 68.62 81 TYR A CA 1
ATOM 636 C C . TYR A 1 81 ? -2.796 6.670 10.274 1.00 68.62 81 TYR A C 1
ATOM 638 O O . TYR A 1 81 ? -1.733 6.927 10.826 1.00 68.62 81 TYR A O 1
ATOM 646 N N . LEU A 1 82 ? -3.312 7.459 9.327 1.00 65.62 82 LEU A N 1
ATOM 647 C CA . LEU A 1 82 ? -2.664 8.686 8.850 1.00 65.62 82 LEU A CA 1
ATOM 648 C C . LEU A 1 82 ? -2.915 9.899 9.762 1.00 65.62 82 LEU A C 1
ATOM 650 O O . LEU A 1 82 ? -2.289 10.941 9.589 1.00 65.62 82 LEU A O 1
ATOM 654 N N . ARG A 1 83 ? -3.863 9.803 10.705 1.00 64.50 83 ARG A N 1
ATOM 655 C CA . ARG A 1 83 ? -4.307 10.924 11.557 1.00 64.50 83 ARG A CA 1
ATOM 656 C C . ARG A 1 83 ? -3.798 10.861 13.001 1.00 64.50 83 ARG A C 1
ATOM 658 O O . ARG A 1 83 ? -4.254 11.662 13.819 1.00 64.50 83 ARG A O 1
AT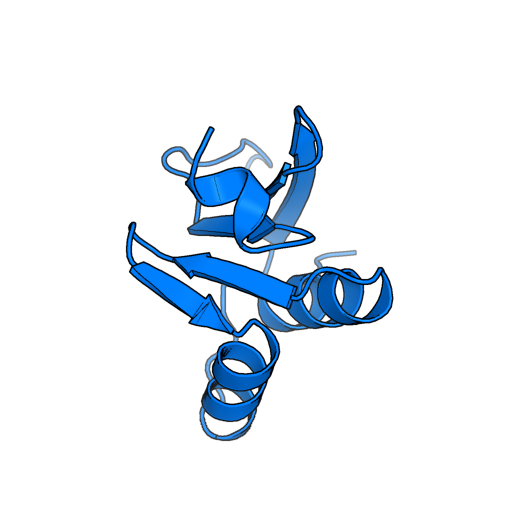OM 665 N N . LYS A 1 84 ? -2.932 9.903 13.329 1.00 56.28 84 LYS A N 1
ATOM 666 C CA . LYS A 1 84 ? -2.464 9.641 14.696 1.00 56.28 84 LYS A CA 1
ATOM 667 C C . LYS A 1 84 ? -1.071 10.209 14.937 1.00 56.28 84 LYS A C 1
ATOM 669 O O . LYS A 1 84 ? -0.857 10.704 16.065 1.00 56.28 84 LYS A O 1
#

Nearest PDB structures (foldseek):
  5yk5-assembly1_B  TM=3.126E-01  e=5.333E-01  Homo sapiens
  4v9j-assembly2_DS  TM=4.631E-01  e=2.373E+00  Thermus thermophilus HB27
  7lt3-assembly1_H  TM=3.064E-01  e=2.860E+00  Homo sapiens
  3sr2-assembly5_G  TM=3.370E-01  e=5.671E+00  Homo sapiens
  8fw5-assembly1_C  TM=2.406E-01  e=2.688E+00  Homo sapiens

Foldseek 3Di:
DFAFPLNVLVVCVVVQWFWKQFPNDIDGSVVVNVVVVVDPPRHARHWDWDDDPQKTFTFHADPVRDGDPPTRMIIHNDCVVVVD